Protein AF-A0A920QBJ5-F1 (afdb_monomer)

Mean predicted aligned error: 12.98 Å

Sequence (152 aa):
MHTVPVNFIDKKAPAVPGQAVQNRLYDVMAEQIFWAQFRNHSIRLNKKTRLLASKSAFAEKIRQDGVMVLDNLEFNDNKTKNLKSLLSTFDLPSKVLIVTDQISDNLRLASRNLHDVHVLSHRSLNVYEIMRNNKVFSLKKRLSHSWEKFSK

Secondary structure (DSSP, 8-state):
----------------TTHHHHHHHHHHHHHHTTS------PPP--HHHHHHHHHHHHHHHHHTT-EEEES--------HHHHHHHHHHTT--S-EEEEESS--HHHHHHHHT-TTEEEEEGGG--HHHHHH-SEEEEEHHHHHHHHHHHH-

Solvent-accessible surface area (backbone atoms only — not comparable to full-atom values): 9374 Å² total; per-residue (Å²): 139,86,83,89,84,87,82,88,69,84,80,71,70,82,79,57,92,64,53,67,60,52,52,52,50,52,55,56,46,55,63,58,69,76,55,91,70,96,72,85,85,82,76,93,73,58,72,67,58,55,52,50,48,39,53,51,48,51,53,51,34,52,75,66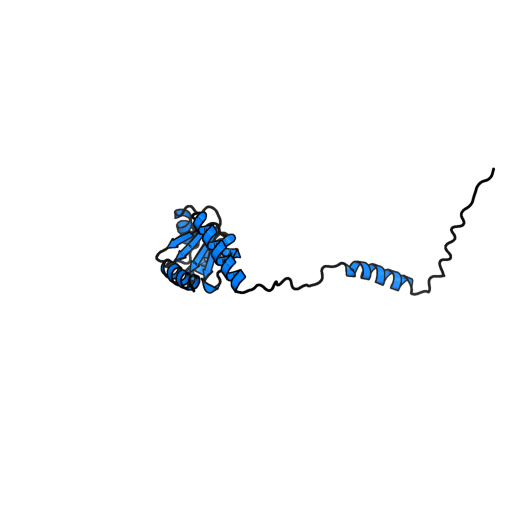,72,19,60,44,75,37,83,76,87,86,58,90,59,51,52,44,67,61,55,51,55,57,47,55,74,67,71,66,91,65,34,38,32,40,41,36,81,70,79,50,69,30,48,52,58,22,33,71,81,38,93,43,44,46,78,41,33,62,86,72,62,51,56,65,60,60,65,74,24,65,32,38,39,35,38,46,77,51,52,58,58,53,49,56,65,69,77,109

Foldseek 3Di:
DDDDDDDPDPPPPPPDVPVVVVVVVVVVVVVVVPDDDDDDPDDDDDPVVQLVLQVVLVVVCVVLVQEDEDQDDDDPALALVVVVVVVVVVVADFAEEEEDQDQDPSNCNNQVVPPRYHYDYPVPDGSCNSNVGRHYYYYPVVVVVVVVVSVD

Nearest PDB structures (foldseek):
  7asp-assembly1_E  TM=9.247E-01  e=3.343E-10  Staphylococcus aureus
  6wqq-assembly1_S  TM=9.326E-01  e=6.126E-10  Staphylococcus aureus
  6ddg-assembly1_S  TM=9.308E-01  e=8.019E-10  Staphylococcus aureus
  9bsl-assembly1_E  TM=9.400E-01  e=2.694E-09  Bacillus subtilis subsp. subtilis str. 168
  7nhn-assembly1_I  TM=9.216E-01  e=2.354E-09  Listeria monocytogenes EGD-e

pLDDT: mean 77.1, std 16.08, range [36.47, 94.94]

Radius of gyration: 31.21 Å; Cα contacts (8 Å, |Δi|>4): 137; chains: 1; bounding box: 81×79×41 Å

Structure (mmCIF, N/CA/C/O backbone):
data_AF-A0A920QBJ5-F1
#
_entry.id   AF-A0A920QBJ5-F1
#
loop_
_atom_site.group_PDB
_atom_site.id
_atom_site.type_symbol
_atom_site.label_atom_id
_atom_site.label_alt_id
_atom_site.label_comp_id
_atom_site.label_asym_id
_atom_site.label_entity_id
_atom_site.label_seq_id
_atom_site.pdbx_PDB_ins_code
_atom_site.Cartn_x
_atom_site.Cartn_y
_atom_site.Cartn_z
_atom_site.occupancy
_atom_site.B_iso_or_equiv
_atom_site.auth_seq_id
_atom_site.auth_comp_id
_atom_site.auth_asym_id
_atom_site.auth_atom_id
_atom_site.pdbx_PDB_model_num
ATOM 1 N N . MET A 1 1 ? 57.131 -64.878 -6.392 1.00 36.56 1 MET A N 1
ATOM 2 C CA . MET A 1 1 ? 58.325 -64.242 -5.787 1.00 36.56 1 MET A CA 1
ATOM 3 C C . MET A 1 1 ? 58.708 -63.106 -6.728 1.00 36.56 1 MET A C 1
ATOM 5 O O . MET A 1 1 ? 58.833 -63.390 -7.903 1.00 36.56 1 MET A O 1
ATOM 9 N N . HIS A 1 2 ? 58.798 -61.830 -6.373 1.00 36.47 2 HIS A N 1
ATOM 10 C CA . HIS A 1 2 ? 59.018 -61.187 -5.082 1.00 36.47 2 HIS A CA 1
ATOM 11 C C . HIS A 1 2 ? 58.544 -59.711 -5.173 1.00 36.47 2 HIS A C 1
ATOM 13 O O . HIS A 1 2 ? 58.404 -59.168 -6.265 1.00 36.47 2 HIS A O 1
ATOM 19 N N . THR A 1 3 ? 58.247 -59.106 -4.028 1.00 40.88 3 THR A N 1
ATOM 20 C CA . THR A 1 3 ? 57.468 -57.874 -3.783 1.00 40.88 3 THR A CA 1
ATOM 21 C C . THR A 1 3 ? 58.328 -56.621 -3.494 1.00 40.88 3 THR A C 1
ATOM 23 O O . THR A 1 3 ? 59.225 -56.759 -2.675 1.00 40.88 3 THR A O 1
ATOM 26 N N . VAL A 1 4 ? 57.947 -55.446 -4.064 1.00 42.66 4 VAL A N 1
ATOM 27 C CA . VAL A 1 4 ? 58.085 -53.994 -3.651 1.00 42.66 4 VAL A CA 1
ATOM 28 C C . VAL A 1 4 ? 59.468 -53.437 -3.167 1.00 42.66 4 VAL A C 1
ATOM 30 O O . VAL A 1 4 ? 60.324 -54.247 -2.845 1.00 42.66 4 VAL A O 1
ATOM 33 N N . PRO A 1 5 ? 59.761 -52.097 -3.093 1.00 45.06 5 PRO A N 1
ATOM 34 C CA . PRO A 1 5 ? 58.852 -50.987 -2.763 1.00 45.06 5 PRO A CA 1
ATOM 35 C C . PRO A 1 5 ? 58.957 -49.646 -3.523 1.00 45.06 5 PRO A C 1
ATOM 37 O O . PRO A 1 5 ? 59.916 -49.292 -4.202 1.00 45.06 5 PRO A O 1
ATOM 40 N N . VAL A 1 6 ? 57.870 -48.906 -3.308 1.00 52.75 6 VAL A N 1
ATOM 41 C CA . VAL A 1 6 ? 57.598 -47.482 -3.496 1.00 52.75 6 VAL A CA 1
ATOM 42 C C . VAL A 1 6 ? 58.658 -46.626 -2.793 1.00 52.75 6 VAL A C 1
ATOM 44 O O . VAL A 1 6 ? 58.814 -46.744 -1.583 1.00 52.75 6 VAL A O 1
ATOM 47 N N . ASN A 1 7 ? 59.311 -45.708 -3.510 1.00 37.69 7 ASN A N 1
ATOM 48 C CA . ASN A 1 7 ? 60.048 -44.602 -2.891 1.00 37.69 7 ASN A CA 1
ATOM 49 C C . ASN A 1 7 ? 59.353 -43.278 -3.209 1.00 37.69 7 ASN A C 1
ATOM 51 O O . ASN A 1 7 ? 59.715 -42.534 -4.118 1.00 37.69 7 ASN A O 1
ATOM 55 N N . PHE A 1 8 ? 58.324 -43.024 -2.405 1.00 46.19 8 PHE A N 1
ATOM 56 C CA . PHE A 1 8 ? 57.843 -41.699 -2.061 1.00 46.19 8 PHE A CA 1
ATOM 57 C C . PHE A 1 8 ? 58.949 -41.023 -1.240 1.00 46.19 8 PHE A C 1
ATOM 59 O O . PHE A 1 8 ? 59.100 -41.294 -0.053 1.00 46.19 8 PHE A O 1
ATOM 66 N N . ILE A 1 9 ? 59.775 -40.195 -1.878 1.00 37.47 9 ILE A N 1
ATOM 67 C CA . ILE A 1 9 ? 60.591 -39.211 -1.166 1.00 37.47 9 ILE A CA 1
ATOM 68 C C . ILE A 1 9 ? 60.323 -37.866 -1.823 1.00 37.47 9 ILE A C 1
ATOM 70 O O . ILE A 1 9 ? 60.904 -37.516 -2.851 1.00 37.47 9 ILE A O 1
ATOM 74 N N . ASP A 1 10 ? 59.409 -37.136 -1.188 1.00 41.56 10 ASP A N 1
ATOM 75 C CA . ASP A 1 10 ? 59.329 -35.684 -1.207 1.00 41.56 10 ASP A CA 1
ATOM 76 C C . ASP A 1 10 ? 60.740 -35.085 -1.148 1.00 41.56 10 ASP A C 1
ATOM 78 O O . ASP A 1 10 ? 61.342 -34.947 -0.081 1.00 41.56 10 ASP A O 1
ATOM 82 N N . LYS A 1 11 ? 61.272 -34.641 -2.288 1.00 41.81 11 LYS A N 1
ATOM 83 C CA . LYS A 1 11 ? 62.272 -33.572 -2.273 1.00 41.81 11 LYS A CA 1
ATOM 84 C C . LYS A 1 11 ? 61.529 -32.257 -2.083 1.00 41.81 11 LYS A C 1
ATOM 86 O O . LYS A 1 11 ? 61.443 -31.434 -2.990 1.00 41.81 11 LYS A O 1
ATOM 91 N N . LYS A 1 12 ? 60.979 -32.067 -0.882 1.00 46.44 12 LYS A N 1
ATOM 92 C CA . LYS A 1 12 ? 60.545 -30.755 -0.415 1.00 46.44 12 LYS A CA 1
ATOM 93 C C . LYS A 1 12 ? 61.801 -29.892 -0.349 1.00 46.44 12 LYS A C 1
ATOM 95 O O . LYS A 1 12 ? 62.635 -30.074 0.536 1.00 46.44 12 LYS A O 1
ATOM 100 N N . ALA A 1 13 ? 61.968 -29.014 -1.336 1.00 50.94 13 ALA A N 1
ATOM 101 C CA . ALA A 1 13 ? 63.009 -27.995 -1.317 1.00 50.94 13 ALA A CA 1
ATOM 102 C C . ALA A 1 13 ? 62.978 -27.282 0.050 1.00 50.94 13 ALA A C 1
ATOM 104 O O . ALA A 1 13 ? 61.880 -27.049 0.576 1.00 50.94 13 ALA A O 1
ATOM 105 N N . PRO A 1 14 ? 64.140 -26.980 0.662 1.00 45.78 14 PRO A N 1
ATOM 106 C CA . PRO A 1 14 ? 64.174 -26.364 1.981 1.00 45.78 14 PRO A CA 1
ATOM 107 C C . PRO A 1 14 ? 63.370 -25.067 1.930 1.00 45.78 14 PRO A C 1
ATOM 109 O O . PRO A 1 14 ? 63.619 -24.202 1.091 1.00 45.78 14 PRO A O 1
ATOM 112 N N . ALA A 1 15 ? 62.354 -24.969 2.787 1.00 57.62 15 ALA A N 1
ATOM 113 C CA . ALA A 1 15 ? 61.496 -23.799 2.846 1.00 57.62 15 ALA A CA 1
ATOM 114 C C . ALA A 1 15 ? 62.364 -22.571 3.146 1.00 57.62 15 ALA A C 1
ATOM 116 O O . ALA A 1 15 ? 62.963 -22.478 4.218 1.00 57.62 15 ALA A O 1
ATOM 117 N N . VAL A 1 16 ? 62.439 -21.647 2.188 1.00 60.81 16 VAL A N 1
ATOM 118 C CA . VAL A 1 16 ? 63.156 -20.382 2.353 1.00 60.81 16 VAL A CA 1
ATOM 119 C C . VAL A 1 16 ? 62.526 -19.642 3.545 1.00 60.81 16 VAL A C 1
ATOM 121 O O . VAL A 1 16 ? 61.294 -19.512 3.581 1.00 60.81 16 VAL A O 1
ATOM 124 N N . PRO A 1 17 ? 63.308 -19.186 4.545 1.00 49.00 17 PRO A N 1
ATOM 125 C CA . PRO A 1 17 ? 62.765 -18.464 5.693 1.00 49.00 17 PRO A CA 1
ATOM 126 C C . PRO A 1 17 ? 61.999 -17.230 5.199 1.00 49.00 17 PRO A C 1
ATOM 128 O O . PRO A 1 17 ? 62.571 -16.363 4.549 1.00 49.00 17 PRO A O 1
ATOM 131 N N . GLY A 1 18 ? 60.687 -17.186 5.447 1.00 56.09 18 GLY A N 1
ATOM 132 C CA . GLY A 1 18 ? 59.781 -16.144 4.936 1.00 56.09 18 GLY A CA 1
ATOM 133 C C . GLY A 1 18 ? 58.689 -16.655 3.990 1.00 56.09 18 GLY A C 1
ATOM 134 O O . GLY A 1 18 ? 57.589 -16.103 3.982 1.00 56.09 18 GLY A O 1
ATOM 135 N N . GLN A 1 19 ? 58.909 -17.778 3.296 1.00 53.38 19 GLN A N 1
ATOM 136 C CA . GLN A 1 19 ? 57.903 -18.361 2.399 1.00 53.38 19 GLN A CA 1
ATOM 137 C C . GLN A 1 19 ? 56.704 -18.944 3.164 1.00 53.38 19 GLN A C 1
ATOM 139 O O . GLN A 1 19 ? 55.606 -18.980 2.638 1.00 53.38 19 GLN A O 1
ATOM 144 N N . ALA A 1 20 ? 56.871 -19.360 4.425 1.00 54.12 20 ALA A N 1
ATOM 145 C CA . ALA A 1 20 ? 55.790 -19.927 5.246 1.00 54.12 20 ALA A CA 1
ATOM 146 C C . ALA A 1 20 ? 54.795 -18.883 5.796 1.00 54.12 20 ALA A C 1
ATOM 148 O O . ALA A 1 20 ? 53.660 -19.225 6.128 1.00 54.12 20 ALA A O 1
ATOM 149 N N . VAL A 1 21 ? 55.211 -17.616 5.915 1.00 56.22 21 VAL A N 1
ATOM 150 C CA . VAL A 1 21 ? 54.315 -16.512 6.308 1.00 56.22 21 VAL A CA 1
ATOM 151 C C . VAL A 1 21 ? 53.513 -16.065 5.101 1.00 56.22 21 VAL A C 1
ATOM 153 O O . VAL A 1 21 ? 52.299 -15.926 5.201 1.00 56.22 21 VAL A O 1
ATOM 156 N N . GLN A 1 22 ? 54.175 -15.946 3.949 1.00 51.56 22 GLN A N 1
ATOM 157 C CA . GLN A 1 22 ? 53.487 -15.747 2.687 1.00 51.56 22 GLN A CA 1
ATOM 158 C C . GLN A 1 22 ? 52.516 -16.931 2.440 1.00 51.56 22 GLN A C 1
ATOM 160 O O .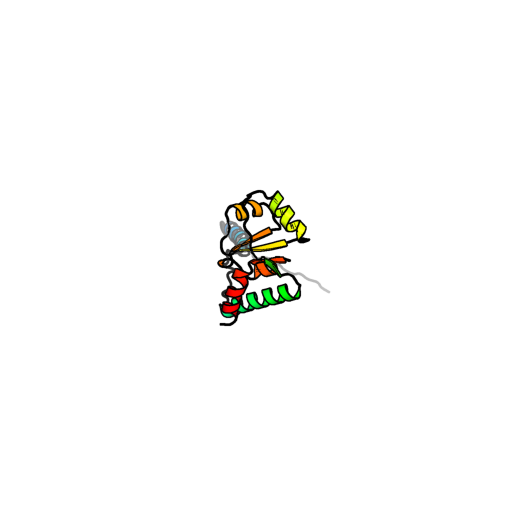 GLN A 1 22 ? 51.329 -16.668 2.299 1.00 51.56 22 GLN A O 1
ATOM 165 N N . ASN A 1 23 ? 52.981 -18.193 2.588 1.00 55.31 23 ASN A N 1
ATOM 166 C CA . ASN A 1 23 ? 52.260 -19.439 2.950 1.00 55.31 23 ASN A CA 1
ATOM 167 C C . ASN A 1 23 ? 50.808 -19.224 3.397 1.00 55.31 23 ASN A C 1
ATOM 169 O O . ASN A 1 23 ? 49.823 -19.523 2.729 1.00 55.31 23 ASN A O 1
ATOM 173 N N . ARG A 1 24 ? 50.731 -18.686 4.612 1.00 52.66 24 ARG A N 1
ATOM 174 C CA . ARG A 1 24 ? 49.494 -18.489 5.355 1.00 52.66 24 ARG A CA 1
ATOM 175 C C . ARG A 1 24 ? 48.713 -17.272 4.898 1.00 52.66 24 ARG A C 1
ATOM 177 O O . ARG A 1 24 ? 47.496 -17.278 5.005 1.00 52.66 24 ARG A O 1
ATOM 184 N N . LEU A 1 25 ? 49.382 -16.235 4.401 1.00 56.03 25 LEU A N 1
ATOM 185 C CA . LEU A 1 25 ? 48.699 -15.062 3.872 1.00 56.03 25 LEU A CA 1
ATOM 186 C C . LEU A 1 25 ? 47.911 -15.417 2.611 1.00 56.03 25 LEU A C 1
ATOM 188 O O . LEU A 1 25 ? 46.776 -14.979 2.504 1.00 56.03 25 LEU A O 1
ATOM 192 N N . TYR A 1 26 ? 48.430 -16.249 1.704 1.00 59.38 26 TYR A N 1
ATOM 193 C CA . TYR A 1 26 ? 47.639 -16.664 0.540 1.00 59.38 26 TYR A CA 1
ATOM 194 C C . TYR A 1 26 ? 46.543 -17.670 0.860 1.00 59.38 26 TYR A C 1
ATOM 196 O O . TYR A 1 26 ? 45.510 -17.587 0.213 1.00 59.38 26 TYR A O 1
ATOM 204 N N . ASP A 1 27 ? 46.703 -18.553 1.847 1.00 56.78 27 ASP A N 1
ATOM 205 C CA . ASP A 1 27 ? 45.603 -19.436 2.263 1.00 56.78 27 ASP A CA 1
ATOM 206 C C . ASP A 1 27 ? 44.451 -18.625 2.892 1.00 56.78 27 ASP A C 1
ATOM 208 O O . ASP A 1 27 ? 43.291 -18.791 2.522 1.00 56.78 27 ASP A O 1
ATOM 212 N N . VAL A 1 28 ? 44.766 -17.646 3.752 1.00 58.62 28 VAL A N 1
ATOM 213 C CA . VAL A 1 28 ? 43.766 -16.746 4.363 1.00 58.62 28 VAL A CA 1
ATOM 214 C C . VAL A 1 28 ? 43.168 -15.776 3.330 1.00 58.62 28 VAL A C 1
ATOM 216 O O . VAL A 1 28 ? 41.978 -15.459 3.378 1.00 58.62 28 VAL A O 1
ATOM 219 N N . MET A 1 29 ? 43.960 -15.319 2.352 1.00 54.66 29 MET A N 1
ATOM 220 C CA . MET A 1 29 ? 43.465 -14.494 1.245 1.00 54.66 29 MET A CA 1
ATOM 221 C C . MET A 1 29 ? 42.649 -15.301 0.225 1.00 54.66 29 MET A C 1
ATOM 223 O O . MET A 1 29 ? 41.694 -14.764 -0.331 1.00 54.66 29 MET A O 1
ATOM 227 N N . ALA A 1 30 ? 42.961 -16.581 0.002 1.00 55.12 30 ALA A N 1
ATOM 228 C CA . ALA A 1 30 ? 42.189 -17.482 -0.854 1.00 55.12 30 ALA A CA 1
ATOM 229 C C . ALA A 1 30 ? 40.804 -17.765 -0.264 1.00 55.12 30 ALA A C 1
ATOM 231 O O . ALA A 1 30 ? 39.813 -17.743 -0.996 1.00 55.12 30 ALA A O 1
ATOM 232 N N . GLU A 1 31 ? 40.707 -17.909 1.060 1.00 55.38 31 GLU A N 1
ATOM 233 C CA . GLU A 1 31 ? 39.420 -17.932 1.760 1.00 55.38 31 GLU A CA 1
ATOM 234 C C . GLU A 1 31 ? 38.672 -16.593 1.620 1.00 55.38 31 GLU A C 1
ATOM 236 O O . GLU A 1 31 ? 37.450 -16.590 1.473 1.00 55.38 31 GLU A O 1
ATOM 241 N N . GLN A 1 32 ? 39.376 -15.450 1.575 1.00 57.28 32 GLN A N 1
ATOM 242 C CA . GLN A 1 32 ? 38.794 -14.114 1.350 1.00 57.28 32 GLN A CA 1
ATOM 243 C C . GLN A 1 32 ? 38.261 -13.841 -0.071 1.00 57.28 32 GLN A C 1
ATOM 245 O O . GLN A 1 32 ? 37.448 -12.932 -0.266 1.00 57.28 32 GLN A O 1
ATOM 250 N N . ILE A 1 33 ? 38.637 -14.646 -1.063 1.00 58.19 33 ILE A N 1
ATOM 251 C CA . ILE A 1 33 ? 38.209 -14.472 -2.460 1.00 58.19 33 ILE A CA 1
ATOM 252 C C . ILE A 1 33 ? 36.764 -14.955 -2.693 1.00 58.19 33 ILE A C 1
ATOM 254 O O . ILE A 1 33 ? 36.107 -14.504 -3.634 1.00 58.19 33 ILE A O 1
ATOM 258 N N . PHE A 1 34 ? 36.215 -15.790 -1.804 1.00 62.66 34 PHE A N 1
ATOM 259 C CA . PHE A 1 34 ? 34.856 -16.340 -1.920 1.00 62.66 34 PHE A CA 1
ATOM 260 C C . PHE A 1 34 ? 33.791 -15.603 -1.083 1.00 62.66 34 PHE A C 1
ATOM 262 O O . PHE A 1 34 ? 32.698 -16.123 -0.865 1.00 62.66 34 PHE A O 1
ATOM 269 N N . TRP A 1 35 ? 34.071 -14.381 -0.614 1.00 73.56 35 TRP A N 1
ATOM 270 C CA . TRP A 1 35 ? 33.093 -13.581 0.134 1.00 73.56 35 TRP A CA 1
ATOM 27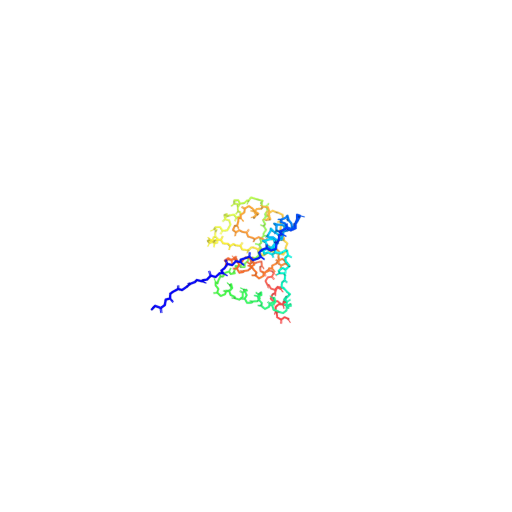1 C C . TRP A 1 35 ? 32.208 -12.769 -0.809 1.00 73.56 35 TRP A C 1
ATOM 273 O O . TRP A 1 35 ? 32.649 -12.286 -1.858 1.00 73.56 35 TRP A O 1
ATOM 283 N N . ALA A 1 36 ? 30.937 -12.612 -0.426 1.00 78.06 36 ALA A N 1
ATOM 284 C CA . ALA A 1 36 ? 29.940 -11.878 -1.193 1.00 78.06 36 ALA A CA 1
ATOM 285 C C . ALA A 1 36 ? 30.402 -10.435 -1.451 1.00 78.06 36 ALA A C 1
ATOM 287 O O . ALA A 1 36 ? 30.431 -9.595 -0.556 1.00 78.06 36 ALA A O 1
ATOM 288 N N . GLN A 1 37 ? 30.766 -10.160 -2.700 1.00 81.69 37 GLN A N 1
ATOM 289 C CA . GLN A 1 37 ? 31.157 -8.827 -3.143 1.00 81.69 37 GLN A CA 1
ATOM 290 C C . GLN A 1 37 ? 29.943 -7.895 -3.172 1.00 81.69 37 GLN A C 1
ATOM 292 O O . GLN A 1 37 ? 28.840 -8.317 -3.532 1.00 81.69 37 GLN A O 1
ATOM 297 N N . PHE A 1 38 ? 30.155 -6.612 -2.873 1.00 86.12 38 PHE A N 1
ATOM 298 C CA . PHE A 1 38 ? 29.128 -5.590 -3.062 1.00 86.12 38 PHE A CA 1
ATOM 299 C C . PHE A 1 38 ? 28.784 -5.484 -4.552 1.00 86.12 38 PHE A C 1
ATOM 301 O O . PHE A 1 38 ? 29.589 -5.033 -5.366 1.00 86.12 38 PHE A O 1
ATOM 308 N N . ARG A 1 39 ? 27.580 -5.928 -4.925 1.00 85.50 39 ARG A N 1
ATOM 309 C CA . ARG A 1 39 ? 27.068 -5.877 -6.298 1.00 85.50 39 ARG A CA 1
ATOM 310 C C . ARG A 1 39 ? 25.816 -5.016 -6.357 1.00 85.50 39 ARG A C 1
ATOM 312 O O . ARG A 1 39 ? 25.011 -4.982 -5.431 1.00 85.50 39 ARG A O 1
ATOM 319 N N . ASN A 1 40 ? 25.632 -4.339 -7.484 1.00 91.00 40 ASN A N 1
ATOM 320 C CA . ASN A 1 40 ? 24.380 -3.663 -7.783 1.00 91.00 40 ASN A CA 1
ATOM 321 C C . ASN A 1 40 ? 23.384 -4.669 -8.387 1.00 91.00 40 ASN A C 1
ATOM 323 O O . ASN A 1 40 ? 23.626 -5.198 -9.469 1.00 91.00 40 ASN A O 1
ATOM 327 N N . HIS A 1 41 ? 22.260 -4.901 -7.707 1.00 91.62 41 HIS A N 1
ATOM 328 C CA . HIS A 1 41 ? 21.195 -5.815 -8.149 1.00 91.62 41 HIS A CA 1
ATOM 329 C C . HIS A 1 41 ? 20.069 -5.119 -8.940 1.00 91.62 41 HIS A C 1
ATOM 331 O O . HIS A 1 41 ? 19.017 -5.707 -9.187 1.00 91.62 41 HIS A O 1
ATOM 337 N N . SER A 1 42 ? 20.259 -3.858 -9.334 1.00 92.81 42 SER A N 1
ATOM 338 C CA . SER A 1 42 ? 19.260 -3.096 -10.087 1.00 92.81 42 SER A CA 1
ATOM 339 C C . SER A 1 42 ? 19.098 -3.642 -11.506 1.00 92.81 42 SER A C 1
ATOM 341 O O . SER A 1 42 ? 20.038 -3.630 -12.298 1.00 92.81 42 SER A O 1
ATOM 343 N N . ILE A 1 43 ? 17.880 -4.052 -11.862 1.00 92.56 43 ILE A N 1
ATOM 344 C CA . ILE A 1 43 ? 17.542 -4.522 -13.211 1.00 92.56 43 ILE A CA 1
ATOM 345 C C . ILE A 1 43 ? 16.851 -3.395 -13.985 1.00 92.56 43 ILE A C 1
ATOM 347 O O . ILE A 1 43 ? 15.832 -2.845 -13.557 1.00 92.56 43 ILE A O 1
ATOM 351 N N . ARG A 1 44 ? 17.379 -3.055 -15.167 1.00 93.62 44 ARG A N 1
ATOM 352 C CA . ARG A 1 44 ? 16.752 -2.075 -16.064 1.00 93.62 44 ARG A CA 1
ATOM 353 C C . ARG A 1 44 ? 15.552 -2.705 -16.770 1.00 93.62 44 ARG A C 1
ATOM 355 O O . ARG A 1 44 ? 15.701 -3.622 -17.566 1.00 93.62 44 ARG A O 1
ATOM 362 N N . LEU A 1 45 ? 14.365 -2.149 -16.532 1.00 92.62 45 LEU A N 1
ATOM 363 C CA . LEU A 1 45 ? 13.125 -2.550 -17.204 1.00 92.62 45 LEU A CA 1
ATOM 364 C C . LEU A 1 45 ? 12.610 -1.459 -18.149 1.00 92.62 45 LEU A C 1
ATOM 366 O O . LEU A 1 45 ? 12.738 -0.258 -17.878 1.00 92.62 45 LEU A O 1
ATOM 370 N N . ASN A 1 46 ? 11.958 -1.875 -19.233 1.00 94.94 46 ASN A N 1
ATOM 371 C CA . ASN A 1 46 ? 11.293 -0.964 -20.160 1.00 94.94 46 ASN A CA 1
ATOM 372 C C . ASN A 1 46 ? 10.046 -0.334 -19.521 1.00 94.94 46 ASN A C 1
ATOM 374 O O . ASN A 1 46 ? 9.325 -0.967 -18.746 1.00 94.94 46 ASN A O 1
ATOM 378 N N . LYS A 1 47 ? 9.755 0.926 -19.877 1.00 90.31 47 LYS A N 1
ATOM 379 C CA . LYS A 1 47 ? 8.581 1.661 -19.365 1.00 90.31 47 LYS A CA 1
ATOM 380 C C . LYS A 1 47 ? 7.266 0.941 -19.700 1.00 90.31 47 LYS A C 1
ATOM 382 O O . LYS A 1 47 ? 6.402 0.831 -18.836 1.00 90.31 47 LYS A O 1
ATOM 387 N N . LYS A 1 48 ? 7.152 0.406 -20.924 1.00 90.88 48 LYS A N 1
ATOM 388 C CA . LYS A 1 48 ? 5.968 -0.332 -21.398 1.00 90.88 48 LYS A CA 1
ATOM 389 C C . LYS A 1 48 ? 5.724 -1.612 -20.593 1.00 90.88 48 LYS A C 1
ATOM 391 O O . LYS A 1 48 ? 4.595 -1.868 -20.198 1.00 90.88 48 LYS A O 1
ATOM 396 N N . THR A 1 49 ? 6.781 -2.356 -20.269 1.00 92.75 49 THR A N 1
ATOM 397 C CA . THR A 1 49 ? 6.692 -3.575 -19.449 1.00 92.75 49 THR A CA 1
ATOM 398 C C . THR A 1 49 ? 6.190 -3.271 -18.040 1.00 92.75 49 THR A C 1
ATOM 400 O O . THR A 1 49 ? 5.302 -3.960 -17.549 1.00 92.75 49 THR A O 1
ATOM 403 N N . ARG A 1 50 ? 6.691 -2.200 -17.403 1.00 89.81 50 ARG A N 1
ATOM 404 C CA . ARG A 1 50 ? 6.193 -1.774 -16.082 1.00 89.81 50 ARG A CA 1
ATOM 405 C C . ARG A 1 50 ? 4.715 -1.395 -16.119 1.00 89.81 50 ARG A C 1
ATOM 407 O O . ARG A 1 50 ? 3.968 -1.795 -15.236 1.00 89.81 50 ARG A O 1
ATOM 414 N N . LEU A 1 51 ? 4.297 -0.660 -17.149 1.00 89.31 51 LEU A N 1
ATOM 415 C CA . LEU A 1 51 ? 2.898 -0.278 -17.322 1.00 89.31 51 LEU A CA 1
ATOM 416 C C . LEU A 1 51 ? 1.997 -1.505 -17.519 1.00 89.31 51 LEU A C 1
ATOM 418 O O . LEU A 1 51 ? 0.948 -1.596 -16.888 1.00 89.31 51 LEU A O 1
ATOM 422 N N . LEU A 1 52 ? 2.419 -2.457 -18.356 1.00 91.50 52 LEU A N 1
ATOM 423 C CA . LEU A 1 52 ? 1.701 -3.712 -18.577 1.00 91.50 52 LEU A CA 1
ATOM 424 C C . LEU A 1 52 ? 1.556 -4.515 -17.279 1.00 91.50 52 LEU A C 1
ATOM 426 O O . LEU A 1 52 ? 0.467 -4.994 -16.981 1.00 91.50 52 LEU A O 1
ATOM 430 N N . ALA A 1 53 ? 2.622 -4.606 -16.482 1.00 92.81 53 ALA A N 1
ATOM 431 C CA . ALA A 1 53 ? 2.587 -5.285 -15.191 1.00 92.81 53 ALA A CA 1
ATOM 432 C C . ALA A 1 53 ? 1.589 -4.628 -14.222 1.00 92.81 53 ALA A C 1
ATOM 434 O O . ALA A 1 53 ? 0.812 -5.332 -13.585 1.00 92.81 53 ALA A O 1
ATOM 435 N N . SER A 1 54 ? 1.537 -3.291 -14.160 1.00 88.88 54 SER A N 1
ATOM 436 C CA . SER A 1 54 ? 0.529 -2.577 -13.362 1.00 88.88 54 SER A CA 1
ATOM 437 C C . SER A 1 54 ? -0.897 -2.860 -13.837 1.00 88.88 54 SER A C 1
ATOM 439 O O . SER A 1 54 ? -1.760 -3.135 -13.008 1.00 88.88 54 SER A O 1
ATOM 441 N N . LYS A 1 55 ? -1.145 -2.827 -15.155 1.00 89.19 55 LYS A N 1
ATOM 442 C CA . LYS A 1 55 ? -2.463 -3.142 -15.736 1.00 89.19 55 LYS A CA 1
ATOM 443 C C . LYS A 1 55 ? -2.888 -4.575 -15.400 1.00 89.19 55 LYS A C 1
ATOM 445 O O . LYS A 1 55 ? -4.010 -4.787 -14.956 1.00 89.19 55 LYS A O 1
ATOM 450 N N . SER A 1 56 ? -1.974 -5.531 -15.557 1.00 92.06 56 SER A N 1
ATOM 451 C CA . SER A 1 56 ? -2.202 -6.944 -15.241 1.00 92.06 56 SER A CA 1
ATOM 452 C C . SER A 1 56 ? -2.500 -7.160 -13.753 1.00 92.06 56 SER A C 1
ATOM 454 O O . SER A 1 56 ? -3.482 -7.811 -13.409 1.00 92.06 56 SER A O 1
ATOM 456 N N . ALA A 1 57 ? -1.723 -6.536 -12.861 1.00 91.44 57 ALA A N 1
ATOM 457 C CA . ALA A 1 57 ? -1.942 -6.632 -11.419 1.00 91.44 57 ALA A CA 1
ATOM 458 C C . ALA A 1 57 ? -3.306 -6.063 -10.992 1.00 91.44 57 ALA A C 1
ATOM 460 O O . ALA A 1 57 ? -3.991 -6.663 -10.168 1.00 91.44 57 ALA A O 1
ATOM 461 N N . PHE A 1 58 ? -3.729 -4.935 -11.575 1.00 88.00 58 PHE A N 1
ATOM 462 C CA . PHE A 1 58 ? -5.064 -4.382 -11.332 1.00 88.00 58 PHE A CA 1
ATOM 463 C C . PHE A 1 58 ? -6.175 -5.280 -11.872 1.00 88.00 58 PHE A C 1
ATOM 465 O O . PHE A 1 58 ? -7.148 -5.515 -11.161 1.00 88.00 58 PHE A O 1
ATOM 472 N N . ALA A 1 59 ? -6.031 -5.797 -13.094 1.00 90.00 59 ALA A N 1
ATOM 473 C CA . ALA A 1 59 ? -7.000 -6.720 -13.674 1.00 90.00 59 ALA A CA 1
ATOM 474 C C . ALA A 1 59 ? -7.174 -7.964 -12.792 1.00 90.00 59 ALA A C 1
ATOM 476 O O . ALA A 1 59 ? -8.299 -8.364 -12.509 1.00 90.00 59 ALA A O 1
ATOM 477 N N . GLU A 1 60 ? -6.074 -8.519 -12.278 1.00 92.00 60 GLU A N 1
ATOM 478 C CA . GLU A 1 60 ? -6.124 -9.649 -11.354 1.00 92.00 60 GLU A CA 1
ATOM 479 C C . GLU A 1 60 ? -6.839 -9.308 -10.049 1.00 92.00 60 GLU A C 1
ATOM 481 O O . GLU A 1 60 ? -7.692 -10.065 -9.593 1.00 92.00 60 GLU A O 1
ATOM 486 N N . LYS A 1 61 ? -6.554 -8.142 -9.463 1.00 88.62 61 LYS A N 1
ATOM 487 C CA . LYS A 1 61 ? -7.236 -7.723 -8.236 1.00 88.62 61 LYS A CA 1
ATOM 488 C C . LYS A 1 61 ? -8.720 -7.475 -8.443 1.00 88.62 61 LYS A C 1
ATOM 490 O O . LYS A 1 61 ? -9.494 -7.760 -7.538 1.00 88.62 61 LYS A O 1
ATOM 495 N N . ILE A 1 62 ? -9.122 -6.990 -9.613 1.00 89.38 62 ILE A N 1
ATOM 496 C CA . ILE A 1 62 ? -10.536 -6.842 -9.962 1.00 89.38 62 ILE A CA 1
ATOM 497 C C . ILE A 1 62 ? -11.200 -8.218 -10.099 1.00 89.38 62 ILE A C 1
ATOM 499 O O . ILE A 1 62 ? -12.276 -8.405 -9.551 1.00 89.38 62 ILE A O 1
ATOM 503 N N . ARG A 1 63 ? -10.543 -9.201 -10.735 1.00 90.44 63 ARG A N 1
ATOM 504 C CA . ARG A 1 63 ? -11.059 -10.583 -10.829 1.00 90.44 63 ARG A CA 1
ATOM 505 C C . ARG A 1 63 ? -11.280 -11.249 -9.469 1.00 90.44 63 ARG A C 1
ATOM 507 O O . ARG A 1 63 ? -12.141 -12.108 -9.355 1.00 90.44 63 ARG A O 1
ATOM 514 N N . GLN A 1 64 ? -10.493 -10.877 -8.463 1.00 89.31 64 GLN A N 1
ATOM 515 C CA . GLN A 1 64 ? -10.585 -11.397 -7.094 1.00 89.31 64 GLN A CA 1
ATOM 516 C C . GLN A 1 64 ? -11.529 -10.571 -6.193 1.00 89.31 64 GLN A C 1
ATOM 518 O O . GLN A 1 64 ? -11.454 -10.686 -4.966 1.00 89.31 64 GLN A O 1
ATOM 523 N N . ASP A 1 65 ? -12.329 -9.660 -6.764 1.00 84.75 65 ASP A N 1
ATOM 524 C CA . ASP A 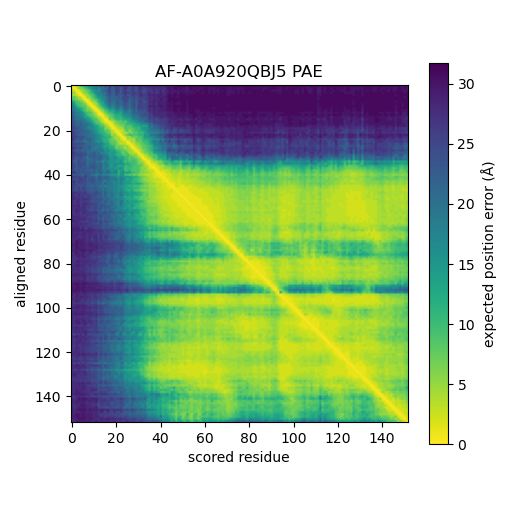1 65 ? -13.158 -8.682 -6.037 1.00 84.75 65 ASP A CA 1
ATOM 525 C C . ASP A 1 65 ? -12.371 -7.921 -4.954 1.00 84.75 65 ASP A C 1
ATOM 527 O O . ASP A 1 65 ? -12.849 -7.578 -3.867 1.00 84.75 65 ASP A O 1
ATOM 531 N N . GLY A 1 66 ? -11.085 -7.699 -5.225 1.00 83.81 66 GLY A N 1
ATOM 532 C CA . GLY A 1 66 ? -10.116 -7.129 -4.302 1.00 83.81 66 GLY A CA 1
ATOM 533 C C . GLY A 1 66 ? -10.089 -5.604 -4.294 1.00 83.81 66 GLY A C 1
ATOM 534 O O . GLY A 1 66 ? -9.423 -5.012 -3.448 1.00 83.81 66 GLY A O 1
ATOM 535 N N . VAL A 1 67 ? -10.778 -4.950 -5.226 1.00 87.19 67 VAL A N 1
ATOM 536 C CA . VAL A 1 67 ? -10.758 -3.492 -5.373 1.00 87.19 67 VAL A CA 1
ATOM 537 C C . VAL A 1 67 ? -12.050 -2.902 -4.824 1.00 87.19 67 VAL A C 1
ATOM 539 O O . VAL A 1 67 ? -13.132 -3.216 -5.307 1.00 87.19 67 VAL A O 1
ATOM 542 N N . MET A 1 68 ? -11.929 -2.011 -3.843 1.00 86.56 68 MET A N 1
ATOM 543 C CA . MET A 1 68 ? -13.041 -1.237 -3.298 1.00 86.56 68 MET A CA 1
ATOM 544 C C . MET A 1 68 ? -12.872 0.236 -3.659 1.00 86.56 68 MET A C 1
ATOM 546 O O . MET A 1 68 ? -11.783 0.809 -3.546 1.00 86.56 68 MET A O 1
ATOM 550 N N . VAL A 1 69 ? -13.963 0.855 -4.105 1.00 85.88 69 VAL A N 1
ATOM 551 C CA . VAL A 1 69 ? -13.978 2.258 -4.520 1.00 85.88 69 VAL A CA 1
ATOM 552 C C . VAL A 1 69 ? -14.765 3.078 -3.507 1.00 85.88 69 VAL A C 1
ATOM 554 O O . VAL A 1 69 ? -15.915 2.763 -3.219 1.00 85.88 69 VAL A O 1
ATOM 557 N N . LEU A 1 70 ? -14.148 4.138 -2.989 1.00 82.50 70 LEU A N 1
ATOM 558 C CA . LEU A 1 70 ? -14.749 5.058 -2.023 1.00 82.50 70 LEU A CA 1
ATOM 559 C C . LEU A 1 70 ? -14.999 6.398 -2.694 1.00 82.50 70 LEU A C 1
ATOM 561 O O . LEU A 1 70 ? -14.188 6.853 -3.501 1.00 82.50 70 LEU A O 1
ATOM 565 N N . ASP A 1 71 ? -16.100 7.050 -2.345 1.00 76.44 71 ASP A N 1
ATOM 566 C CA . ASP A 1 71 ? -16.424 8.363 -2.902 1.00 76.44 71 ASP A CA 1
ATOM 567 C C . ASP A 1 71 ? -15.556 9.468 -2.304 1.00 76.44 71 ASP A C 1
ATOM 569 O O . ASP A 1 71 ? -14.978 10.265 -3.045 1.00 76.44 71 ASP A O 1
ATOM 573 N N . ASN A 1 72 ? -15.390 9.469 -0.981 1.00 74.75 72 ASN A N 1
ATOM 574 C CA . ASN A 1 72 ? -14.489 10.380 -0.290 1.00 74.75 72 ASN A CA 1
ATOM 575 C C . ASN A 1 72 ? -13.881 9.717 0.955 1.00 74.75 72 ASN A C 1
ATOM 577 O O . ASN A 1 72 ? -14.499 8.850 1.571 1.00 74.75 72 ASN A O 1
ATOM 581 N N . LEU A 1 73 ? -12.667 10.132 1.313 1.00 73.38 73 LEU A N 1
ATOM 582 C CA . LEU A 1 73 ? -11.958 9.703 2.515 1.00 73.38 73 LEU A CA 1
ATOM 583 C C . LEU A 1 73 ? -11.372 10.945 3.190 1.00 73.38 73 LEU A C 1
ATOM 585 O O . LEU A 1 73 ? -10.199 11.274 3.015 1.00 73.38 73 LEU A O 1
ATOM 589 N N . GLU A 1 74 ? -12.209 11.640 3.952 1.00 76.12 74 GLU A N 1
ATOM 590 C CA . GLU A 1 74 ? -11.779 12.731 4.824 1.00 76.12 74 GLU A CA 1
ATOM 591 C C . GLU A 1 74 ? -11.596 12.190 6.238 1.00 76.12 74 GLU A C 1
ATOM 593 O O . GLU A 1 74 ? -12.530 11.686 6.860 1.00 76.12 74 GLU A O 1
ATOM 598 N N . PHE A 1 75 ? -10.359 12.248 6.732 1.00 77.62 75 PHE A N 1
ATOM 599 C CA . PHE A 1 75 ? -9.995 11.727 8.044 1.00 77.62 75 PHE A CA 1
ATOM 600 C C . PHE A 1 75 ? -9.508 12.879 8.928 1.00 77.62 75 PHE A C 1
ATOM 602 O O . PHE A 1 75 ? -8.375 13.350 8.801 1.00 77.62 75 PHE A O 1
ATOM 609 N N . ASN A 1 76 ? -10.402 13.361 9.794 1.00 79.56 76 ASN A N 1
ATOM 610 C CA . ASN A 1 76 ? -10.150 14.504 10.680 1.00 79.56 76 ASN A CA 1
ATOM 611 C C . ASN A 1 76 ? -9.488 14.109 12.010 1.00 79.56 76 ASN A C 1
ATOM 613 O O . ASN A 1 76 ? -8.937 14.968 12.689 1.00 79.56 76 ASN A O 1
ATOM 617 N N . ASP A 1 77 ? -9.517 12.826 12.376 1.00 83.38 77 ASP A N 1
ATOM 618 C CA . ASP A 1 77 ? -8.869 12.301 13.583 1.00 83.38 77 ASP A CA 1
ATOM 619 C C . ASP A 1 77 ? -7.508 11.674 13.222 1.00 83.38 77 ASP A C 1
ATOM 621 O O . ASP A 1 77 ? -7.329 11.158 12.126 1.00 83.38 77 ASP A O 1
ATOM 625 N N . ASN A 1 78 ? -6.531 11.694 14.124 1.00 85.12 78 ASN A N 1
ATOM 626 C CA . ASN A 1 78 ? -5.236 11.023 13.969 1.00 85.12 78 ASN A CA 1
ATOM 627 C C . ASN A 1 78 ? -5.168 9.670 14.710 1.00 85.12 78 ASN A C 1
ATOM 629 O O . ASN A 1 78 ? -4.121 9.019 14.725 1.00 85.12 78 ASN A O 1
ATOM 633 N N . LYS A 1 79 ? -6.270 9.223 15.327 1.00 89.31 79 LYS A N 1
ATOM 634 C CA . LYS A 1 79 ? -6.329 7.978 16.104 1.00 89.31 79 LYS A CA 1
ATOM 635 C C . LYS A 1 79 ? -6.365 6.718 15.238 1.00 89.31 79 LYS A C 1
ATOM 637 O O . LYS A 1 79 ? -7.300 6.470 14.475 1.00 89.31 79 LYS A O 1
ATOM 642 N N . THR A 1 80 ? -5.416 5.822 15.506 1.00 90.62 80 THR A N 1
ATOM 643 C CA . THR A 1 80 ? -5.332 4.452 14.966 1.00 90.62 80 THR A CA 1
ATOM 644 C C . THR A 1 80 ? -6.586 3.623 15.229 1.00 90.62 80 THR A C 1
ATOM 646 O O . THR A 1 80 ? -6.984 2.824 14.384 1.00 90.62 80 THR A O 1
ATOM 649 N N . LYS A 1 81 ? -7.213 3.791 16.403 1.00 88.00 81 LYS A N 1
ATOM 650 C CA . LYS A 1 81 ? -8.407 3.025 16.796 1.00 88.00 81 LYS A CA 1
ATOM 651 C C . LYS A 1 81 ? -9.563 3.264 15.827 1.00 88.00 81 LYS A C 1
ATOM 653 O O . LYS A 1 81 ? -10.181 2.304 15.385 1.00 88.00 81 LYS A O 1
ATOM 658 N N . ASN A 1 82 ? -9.804 4.520 15.457 1.00 87.81 82 ASN A N 1
ATOM 659 C CA . ASN A 1 82 ? -10.897 4.878 14.556 1.00 87.81 82 ASN A CA 1
ATOM 660 C C . ASN A 1 82 ? -10.664 4.304 13.159 1.00 87.81 82 ASN A C 1
ATOM 662 O O . ASN A 1 82 ? -11.585 3.766 12.551 1.00 87.81 82 ASN A O 1
ATOM 666 N N . LEU A 1 83 ? -9.420 4.360 12.676 1.00 86.56 83 LEU A N 1
ATOM 667 C CA . LEU A 1 83 ? -9.060 3.782 11.386 1.00 86.56 83 LEU A CA 1
ATOM 668 C C . LEU A 1 83 ? -9.213 2.253 11.399 1.00 86.56 83 LEU A C 1
ATOM 670 O O . LEU A 1 83 ? -9.751 1.683 10.456 1.00 86.56 83 LEU A O 1
ATOM 674 N N . LYS A 1 84 ? -8.827 1.585 12.493 1.00 87.38 84 LYS A N 1
ATOM 675 C CA . LYS A 1 84 ? -9.038 0.141 12.665 1.00 87.38 84 LYS A CA 1
ATOM 676 C C . LYS A 1 84 ? -10.525 -0.228 12.682 1.00 87.38 84 LYS A C 1
ATOM 678 O O . LYS A 1 84 ? -10.894 -1.195 12.028 1.00 87.38 84 LYS A O 1
ATOM 683 N N . SER A 1 85 ? -11.367 0.546 13.371 1.00 87.44 85 SER A N 1
ATOM 684 C CA . SER A 1 85 ? -12.824 0.338 13.386 1.00 87.44 85 SER A CA 1
ATOM 685 C C . SER A 1 85 ? -13.462 0.532 12.004 1.00 87.44 85 SER A C 1
ATOM 687 O O . SER A 1 85 ? -14.350 -0.225 11.608 1.00 87.44 85 SER A O 1
ATOM 689 N N . LEU A 1 86 ? -12.992 1.525 11.240 1.00 84.75 86 LEU A N 1
ATOM 690 C CA . LEU A 1 86 ? -13.429 1.727 9.859 1.00 84.75 86 LEU A CA 1
ATOM 691 C C . LEU A 1 86 ? -13.071 0.506 9.001 1.00 84.75 86 LEU A C 1
ATOM 693 O O . LEU A 1 86 ? -13.927 -0.028 8.308 1.00 84.75 86 LEU A O 1
ATOM 697 N N . LEU A 1 87 ? -11.833 0.019 9.103 1.00 84.19 87 LEU A N 1
ATOM 698 C CA . LEU A 1 87 ? -11.361 -1.146 8.352 1.00 84.19 87 LEU A CA 1
ATOM 699 C C . LEU A 1 87 ? -12.061 -2.451 8.755 1.00 84.19 87 LEU A C 1
ATOM 701 O O . LEU A 1 87 ? -12.336 -3.273 7.886 1.00 84.19 87 LEU A O 1
ATOM 705 N N . SER A 1 88 ? -12.396 -2.639 10.035 1.00 83.94 88 SER A N 1
ATOM 706 C CA . SER A 1 88 ? -13.131 -3.828 10.488 1.00 83.94 88 SER A CA 1
ATOM 707 C C . SER A 1 88 ? -14.565 -3.878 9.967 1.00 83.94 88 SER A C 1
ATOM 709 O O . SER A 1 88 ? -15.107 -4.962 9.798 1.00 83.94 88 SER A O 1
ATOM 711 N N . THR A 1 89 ? -15.173 -2.724 9.675 1.00 82.81 89 THR A N 1
ATOM 712 C CA . THR A 1 89 ? -16.527 -2.660 9.090 1.00 82.81 89 THR A CA 1
ATOM 713 C C . THR A 1 89 ? -16.568 -3.271 7.685 1.00 82.81 89 THR A C 1
ATOM 715 O O . THR A 1 89 ? -17.595 -3.785 7.261 1.00 82.81 89 THR A O 1
ATOM 718 N N . PHE A 1 90 ? -15.439 -3.254 6.973 1.00 77.00 90 PHE A N 1
ATOM 719 C CA . PHE A 1 90 ? -15.307 -3.816 5.629 1.00 77.00 90 PHE A CA 1
ATOM 720 C C . PHE A 1 90 ? -14.837 -5.282 5.619 1.00 77.00 90 PHE A C 1
ATOM 722 O O . PHE A 1 90 ? -14.471 -5.778 4.555 1.00 77.00 90 PHE A O 1
ATOM 729 N N . ASP A 1 91 ? -14.812 -5.943 6.785 1.00 69.31 91 ASP A N 1
ATOM 730 C CA . ASP A 1 91 ? -14.399 -7.342 6.977 1.00 69.31 91 ASP A CA 1
ATOM 731 C C . ASP A 1 91 ? -13.088 -7.693 6.247 1.00 69.31 91 ASP A C 1
ATOM 733 O O . ASP A 1 91 ? -13.012 -8.565 5.384 1.00 69.31 91 ASP A O 1
ATOM 737 N N . LEU A 1 92 ? -12.036 -6.916 6.529 1.00 68.44 92 LEU A N 1
ATOM 738 C CA . LEU A 1 92 ? -10.744 -7.014 5.850 1.00 68.44 92 LEU A CA 1
ATOM 739 C C . LEU A 1 92 ? -9.805 -7.939 6.638 1.00 68.44 92 LEU A C 1
ATOM 741 O O . LEU A 1 92 ? -9.322 -7.537 7.697 1.00 68.44 92 LEU A O 1
ATOM 745 N N . PRO A 1 93 ? -9.472 -9.145 6.142 1.00 58.09 93 PRO A N 1
ATOM 746 C CA . PRO A 1 93 ? -8.839 -10.145 6.996 1.00 58.09 93 PRO A CA 1
ATOM 747 C C . PRO A 1 93 ? -7.314 -10.033 7.107 1.00 58.09 93 PRO A C 1
ATOM 749 O O . PRO A 1 93 ? -6.732 -10.769 7.901 1.00 58.09 93 PRO A O 1
ATOM 752 N N . SER A 1 94 ? -6.606 -9.200 6.326 1.00 73.56 94 SER A N 1
ATOM 753 C CA . SER A 1 94 ? -5.131 -9.177 6.445 1.00 73.56 94 SER A CA 1
ATOM 754 C C . SER A 1 94 ? -4.448 -7.886 6.020 1.00 73.56 94 SER A C 1
ATOM 756 O O . SER A 1 94 ? -3.945 -7.193 6.877 1.00 73.56 94 SER A O 1
ATOM 758 N N . LYS A 1 95 ? -4.367 -7.560 4.722 1.00 86.94 95 LYS A N 1
ATOM 759 C CA . LYS A 1 95 ? -3.509 -6.464 4.227 1.00 86.94 95 LYS A CA 1
ATOM 760 C C . LYS A 1 95 ? -4.252 -5.534 3.292 1.00 86.94 95 LYS A C 1
ATOM 762 O O . LYS A 1 95 ? -4.849 -5.990 2.310 1.00 86.94 95 LYS A O 1
ATOM 767 N N . VAL A 1 96 ? -4.189 -4.246 3.598 1.00 89.62 96 VAL A N 1
ATOM 768 C CA . VAL A 1 96 ? -5.000 -3.211 2.969 1.00 89.62 96 VAL A CA 1
ATOM 769 C C . VAL A 1 96 ? -4.107 -2.114 2.416 1.00 89.62 96 VAL A C 1
ATOM 771 O O . VAL A 1 96 ? -3.319 -1.510 3.142 1.00 89.62 96 VAL A O 1
ATOM 774 N N . LEU A 1 97 ? -4.286 -1.812 1.132 1.00 90.44 97 LEU A N 1
ATOM 775 C CA . LEU A 1 97 ? -3.675 -0.659 0.485 1.00 90.44 97 LEU A CA 1
ATOM 776 C C . LEU A 1 97 ? -4.715 0.445 0.305 1.00 90.44 97 LEU A C 1
ATOM 778 O O . LEU A 1 97 ? -5.703 0.242 -0.392 1.00 90.44 97 LEU A O 1
ATOM 782 N N . ILE A 1 98 ? -4.470 1.622 0.869 1.00 89.50 98 ILE A N 1
ATOM 783 C CA . ILE A 1 98 ? -5.275 2.826 0.651 1.00 89.50 98 ILE A CA 1
ATOM 784 C C . ILE A 1 98 ? -4.526 3.736 -0.321 1.00 89.50 98 ILE A C 1
ATOM 786 O O . ILE A 1 98 ? -3.417 4.190 -0.034 1.00 89.50 98 ILE A O 1
ATOM 790 N N . VAL A 1 99 ? -5.138 4.005 -1.473 1.00 89.19 99 VAL A N 1
ATOM 791 C CA . VAL A 1 99 ? -4.583 4.863 -2.522 1.00 89.19 99 VAL A CA 1
ATOM 792 C C . VAL A 1 99 ? -5.322 6.196 -2.539 1.00 89.19 99 VAL A C 1
ATOM 794 O O . VAL A 1 99 ? -6.493 6.271 -2.922 1.00 89.19 99 VAL A O 1
ATOM 797 N N . THR A 1 100 ? -4.616 7.264 -2.169 1.00 87.12 100 THR A N 1
ATOM 798 C CA . THR A 1 100 ? -5.121 8.644 -2.240 1.00 87.12 100 THR A CA 1
ATOM 799 C C . THR A 1 100 ? -4.272 9.491 -3.189 1.00 87.12 100 THR A C 1
ATOM 801 O O . THR A 1 100 ? -3.219 9.062 -3.660 1.00 87.12 100 THR A O 1
ATOM 804 N N . ASP A 1 101 ? -4.738 10.684 -3.560 1.00 82.38 101 ASP A N 1
ATOM 805 C CA . ASP A 1 101 ? -3.927 11.605 -4.375 1.00 82.38 101 ASP A CA 1
ATOM 806 C C . ASP A 1 101 ? -2.979 12.411 -3.481 1.00 82.38 101 ASP A C 1
ATOM 808 O O . ASP A 1 101 ? -1.762 12.398 -3.658 1.00 82.38 101 ASP A O 1
ATOM 812 N N . GLN A 1 102 ? -3.559 13.024 -2.450 1.00 82.88 102 GLN A N 1
ATOM 813 C CA . GLN A 1 102 ? -2.847 13.662 -1.355 1.00 82.88 102 GLN A CA 1
ATOM 814 C C . GLN A 1 102 ? -3.040 12.832 -0.090 1.00 82.88 102 GLN A C 1
ATOM 816 O O . GLN A 1 102 ? -4.150 12.399 0.234 1.00 82.88 102 GLN A O 1
ATOM 821 N N . ILE A 1 103 ? -1.942 12.568 0.608 1.00 83.06 103 ILE A N 1
ATOM 822 C CA . ILE A 1 103 ? -1.974 11.873 1.890 1.00 83.06 103 ILE A CA 1
ATOM 823 C C . ILE A 1 103 ? -2.127 12.949 2.962 1.00 83.06 103 ILE A C 1
ATOM 825 O O . ILE A 1 103 ? -1.185 13.699 3.205 1.00 83.06 103 ILE A O 1
ATOM 829 N N . SER A 1 104 ? -3.298 13.019 3.597 1.00 86.56 104 SER A N 1
ATOM 830 C CA . SER A 1 104 ? -3.490 13.870 4.777 1.00 86.56 104 SER A CA 1
ATOM 831 C C . SER A 1 104 ? -2.550 13.432 5.905 1.00 86.56 104 SER A C 1
ATOM 833 O O . SER A 1 104 ? -2.338 12.232 6.114 1.00 86.56 104 SER A O 1
ATOM 835 N N . ASP A 1 105 ? -2.002 14.392 6.651 1.00 87.75 105 ASP A N 1
ATOM 836 C CA . ASP A 1 105 ? -1.122 14.123 7.792 1.00 87.75 105 ASP A CA 1
ATOM 837 C C . ASP A 1 105 ? -1.810 13.241 8.838 1.00 87.75 105 ASP A C 1
ATOM 839 O O . ASP A 1 105 ? -1.206 12.296 9.344 1.00 87.75 105 ASP A O 1
ATOM 843 N N . ASN A 1 106 ? -3.101 13.474 9.078 1.00 90.25 106 ASN A N 1
ATOM 844 C CA . ASN A 1 106 ? -3.911 12.684 10.001 1.00 90.25 106 ASN A CA 1
ATOM 845 C C . ASN A 1 106 ? -4.004 11.220 9.570 1.00 90.25 106 ASN A C 1
ATOM 847 O O . ASN A 1 106 ? -3.769 10.320 10.374 1.00 90.25 106 ASN A O 1
ATOM 851 N N . LEU A 1 107 ? -4.274 10.980 8.283 1.00 88.88 107 LEU A N 1
ATOM 852 C CA . LEU A 1 107 ? -4.349 9.632 7.723 1.00 88.88 107 LEU A CA 1
ATOM 853 C C . LEU A 1 107 ? -2.993 8.922 7.817 1.00 88.88 107 LEU A C 1
ATOM 855 O O . LEU A 1 107 ? -2.937 7.759 8.208 1.00 88.88 107 LEU A O 1
ATOM 859 N N . ARG A 1 108 ? -1.898 9.633 7.519 1.00 89.25 108 ARG A N 1
ATOM 860 C CA . ARG A 1 108 ? -0.533 9.098 7.628 1.00 89.25 108 ARG A CA 1
ATOM 861 C C . ARG A 1 108 ? -0.184 8.718 9.066 1.00 89.25 108 ARG A C 1
ATOM 863 O O . ARG A 1 108 ? 0.393 7.657 9.296 1.00 89.25 108 ARG A O 1
ATOM 870 N N . LEU A 1 109 ? -0.509 9.581 10.029 1.00 90.25 109 LEU A N 1
ATOM 871 C CA . LEU A 1 109 ? -0.254 9.337 11.450 1.00 90.25 109 LEU A CA 1
ATOM 872 C C . LEU A 1 109 ? -1.095 8.168 11.972 1.00 90.25 109 LEU A C 1
ATOM 874 O O . LEU A 1 109 ? -0.558 7.292 12.650 1.00 90.25 109 LEU A O 1
ATOM 878 N N . ALA A 1 110 ? -2.371 8.113 11.589 1.00 89.44 110 ALA A N 1
ATOM 879 C CA . ALA A 1 110 ? -3.283 7.045 11.974 1.00 89.44 110 ALA A CA 1
ATOM 880 C C . ALA A 1 110 ? -2.912 5.689 11.354 1.00 89.44 110 ALA A C 1
ATOM 882 O O . ALA A 1 110 ? -3.128 4.659 11.984 1.00 89.44 110 ALA A O 1
ATOM 883 N N . SER A 1 111 ? -2.349 5.648 10.142 1.00 89.88 111 SER A N 1
ATOM 884 C CA . SER A 1 111 ? -2.021 4.384 9.474 1.00 89.88 111 SER A CA 1
ATOM 885 C C . SER A 1 111 ? -0.642 3.832 9.833 1.00 89.88 111 SER A C 1
ATOM 887 O O . SER A 1 111 ? -0.468 2.620 9.837 1.00 89.88 111 SER A O 1
ATOM 889 N N . ARG A 1 112 ? 0.351 4.682 10.144 1.00 89.44 112 ARG A N 1
ATOM 890 C CA . ARG A 1 112 ? 1.765 4.265 10.277 1.00 89.44 112 ARG A CA 1
ATOM 891 C C . ARG A 1 112 ? 2.006 3.171 11.323 1.00 89.44 112 ARG A C 1
ATOM 893 O O . ARG A 1 112 ? 2.949 2.400 11.180 1.00 89.44 112 ARG A O 1
ATOM 900 N N . ASN A 1 113 ? 1.189 3.117 12.372 1.00 90.44 113 ASN A N 1
ATOM 901 C CA . ASN A 1 113 ? 1.318 2.116 13.433 1.00 90.44 113 ASN A CA 1
ATOM 902 C C . ASN A 1 113 ? 0.651 0.767 13.090 1.00 90.44 113 ASN A C 1
ATOM 904 O O . ASN A 1 113 ? 0.818 -0.200 13.825 1.00 90.44 113 ASN A O 1
ATOM 908 N N . LEU A 1 114 ? -0.128 0.685 12.008 1.00 88.06 114 LEU A N 1
ATOM 909 C CA . LEU A 1 114 ? -0.782 -0.550 11.576 1.00 88.06 114 LEU A CA 1
ATOM 910 C C . LEU A 1 114 ? 0.088 -1.247 10.526 1.00 88.06 114 LEU A C 1
ATOM 912 O O . LEU A 1 114 ? 0.199 -0.778 9.399 1.00 88.06 114 LEU A O 1
ATOM 916 N N . HIS A 1 115 ? 0.677 -2.390 10.880 1.00 85.94 115 HIS A N 1
ATOM 917 C CA . HIS A 1 115 ? 1.550 -3.164 9.980 1.00 85.94 115 HIS A CA 1
ATOM 918 C C . HIS A 1 115 ? 0.846 -3.677 8.718 1.00 85.94 115 HIS A C 1
ATOM 920 O O . HIS A 1 115 ? 1.476 -3.893 7.685 1.00 85.94 115 HIS A O 1
ATOM 926 N N . ASP A 1 116 ? -0.461 -3.856 8.830 1.00 88.62 116 ASP A N 1
ATOM 927 C CA . ASP A 1 116 ? -1.334 -4.415 7.810 1.00 88.62 116 ASP A CA 1
ATOM 928 C C . ASP A 1 116 ? -1.912 -3.363 6.859 1.00 88.62 116 ASP A C 1
ATOM 930 O O . ASP A 1 116 ? -2.531 -3.707 5.851 1.00 88.62 116 ASP A O 1
ATOM 934 N N . VAL A 1 117 ? -1.718 -2.075 7.159 1.00 89.69 117 VAL A N 1
ATOM 935 C CA . VAL A 1 117 ? -2.290 -0.971 6.389 1.00 89.69 117 VAL A CA 1
ATOM 936 C C . VAL A 1 117 ? -1.179 -0.152 5.765 1.00 89.69 117 VAL A C 1
ATOM 938 O O . VAL A 1 117 ? -0.374 0.480 6.447 1.00 89.69 117 VAL A O 1
ATOM 941 N N . HIS A 1 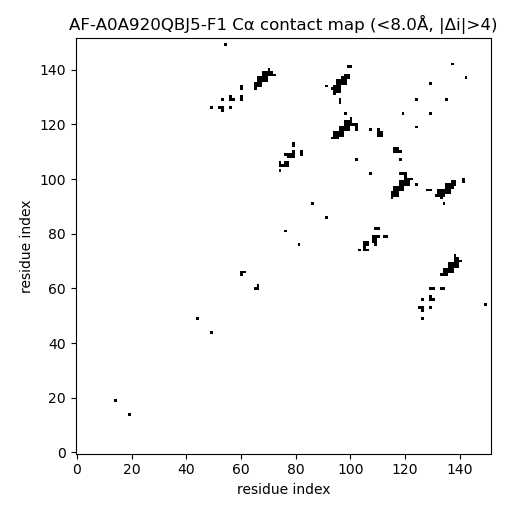118 ? -1.188 -0.092 4.441 1.00 90.25 118 HIS A N 1
ATOM 942 C CA . HIS A 1 118 ? -0.299 0.762 3.677 1.00 90.25 118 HIS A CA 1
ATOM 943 C C . HIS A 1 118 ? -1.093 1.894 3.037 1.00 90.25 118 HIS A C 1
ATOM 945 O O . HIS A 1 118 ? -2.085 1.668 2.352 1.00 90.25 118 HIS A O 1
ATOM 951 N N . VAL A 1 119 ? -0.647 3.130 3.255 1.00 90.50 119 VAL A N 1
ATOM 952 C CA . VAL A 1 119 ? -1.213 4.317 2.608 1.00 90.50 119 VAL A CA 1
ATOM 953 C C . VAL A 1 119 ? -0.190 4.832 1.615 1.00 90.50 119 VAL A C 1
ATOM 955 O O . VAL A 1 119 ? 0.941 5.138 1.994 1.00 90.50 119 VAL A O 1
ATOM 958 N N . LEU A 1 120 ? -0.579 4.926 0.348 1.00 90.25 120 LEU A N 1
ATOM 959 C CA . LEU A 1 120 ? 0.280 5.425 -0.716 1.00 90.25 120 LEU A CA 1
ATOM 960 C C . LEU A 1 120 ? -0.444 6.475 -1.541 1.00 90.25 120 LEU A C 1
ATOM 962 O O . LEU A 1 120 ? -1.648 6.398 -1.786 1.00 90.25 120 LEU A O 1
ATOM 966 N N . SER A 1 121 ? 0.329 7.444 -2.022 1.00 88.56 121 SER A N 1
ATOM 967 C CA . SER A 1 121 ? -0.160 8.345 -3.048 1.00 88.56 121 SER A CA 1
ATOM 968 C C . SER A 1 121 ? -0.202 7.608 -4.382 1.00 88.56 121 SER A C 1
ATOM 970 O O . SER A 1 121 ? 0.608 6.716 -4.651 1.00 88.56 121 SER A O 1
ATOM 972 N N . HIS A 1 122 ? -1.098 8.017 -5.272 1.00 85.38 122 HIS A N 1
ATOM 973 C CA . HIS A 1 122 ? -1.199 7.416 -6.599 1.00 85.38 122 HIS A CA 1
ATOM 974 C C . HIS A 1 122 ? 0.117 7.502 -7.398 1.00 85.38 122 HIS A C 1
ATOM 976 O O . HIS A 1 122 ? 0.416 6.628 -8.207 1.00 85.38 122 HIS A O 1
ATOM 982 N N . ARG A 1 123 ? 0.934 8.538 -7.167 1.00 86.00 123 ARG A N 1
ATOM 983 C CA . ARG A 1 123 ? 2.246 8.692 -7.817 1.00 86.00 123 ARG A CA 1
ATOM 984 C C . ARG A 1 123 ? 3.272 7.664 -7.332 1.00 86.00 123 ARG A C 1
ATOM 986 O O . ARG A 1 123 ? 4.126 7.259 -8.116 1.00 86.00 123 ARG A O 1
ATOM 993 N N . SER A 1 124 ? 3.185 7.265 -6.068 1.00 87.81 124 SER A N 1
ATOM 994 C CA . SER A 1 124 ? 4.081 6.287 -5.445 1.00 87.81 124 SER A CA 1
ATOM 995 C C . SER A 1 124 ? 3.586 4.846 -5.592 1.00 87.81 124 SER A C 1
ATOM 997 O O . SER A 1 124 ? 4.224 3.921 -5.091 1.00 87.81 124 SER A O 1
ATOM 999 N N . LEU A 1 125 ? 2.457 4.640 -6.278 1.00 88.12 125 LEU A N 1
ATOM 1000 C CA . LEU A 1 125 ? 1.888 3.322 -6.501 1.00 88.12 125 LEU A CA 1
ATOM 1001 C C . LEU A 1 125 ? 2.797 2.486 -7.408 1.00 88.12 125 LEU A C 1
ATOM 1003 O O . LEU A 1 125 ? 3.174 2.901 -8.506 1.00 88.12 125 LEU A O 1
ATOM 1007 N N . ASN A 1 126 ? 3.121 1.278 -6.956 1.00 89.50 126 ASN A N 1
ATOM 1008 C CA . ASN A 1 126 ? 3.947 0.331 -7.689 1.00 89.50 126 ASN A CA 1
ATOM 1009 C C . ASN A 1 126 ? 3.231 -1.029 -7.815 1.00 89.50 126 ASN A C 1
ATOM 1011 O O . ASN A 1 126 ? 2.235 -1.290 -7.142 1.00 89.50 126 ASN A O 1
ATOM 1015 N N . VAL A 1 127 ? 3.734 -1.894 -8.700 1.00 90.88 127 VAL A N 1
ATOM 1016 C CA . VAL A 1 127 ? 3.144 -3.224 -8.953 1.00 90.88 127 VAL A CA 1
ATOM 1017 C C . VAL A 1 127 ? 3.198 -4.111 -7.708 1.00 90.88 127 VAL A C 1
ATOM 1019 O O . VAL A 1 127 ? 2.240 -4.818 -7.411 1.00 90.88 127 VAL A O 1
ATOM 1022 N N . TYR A 1 128 ? 4.303 -4.044 -6.967 1.00 92.25 128 TYR A N 1
ATOM 1023 C CA . TYR A 1 128 ? 4.525 -4.849 -5.771 1.00 92.25 128 TYR A CA 1
ATOM 1024 C C . TYR A 1 128 ? 3.471 -4.574 -4.694 1.00 92.25 128 TYR A C 1
ATOM 1026 O O . TYR A 1 128 ? 2.916 -5.510 -4.135 1.00 92.25 128 TYR A O 1
ATOM 1034 N N . GLU A 1 129 ? 3.120 -3.313 -4.462 1.00 90.88 129 GLU A N 1
ATOM 1035 C CA . GLU A 1 129 ? 2.120 -2.915 -3.470 1.00 90.88 129 GLU A CA 1
ATOM 1036 C C . GLU A 1 129 ? 0.719 -3.382 -3.868 1.00 90.88 129 GLU A C 1
ATOM 1038 O O . GLU A 1 129 ? -0.037 -3.843 -3.019 1.00 90.88 129 GLU A O 1
ATOM 1043 N N . ILE A 1 130 ? 0.380 -3.352 -5.159 1.00 90.75 130 ILE A N 1
ATOM 1044 C CA . ILE A 1 130 ? -0.907 -3.875 -5.644 1.00 90.75 130 ILE A CA 1
ATOM 1045 C C . ILE A 1 130 ? -0.999 -5.390 -5.414 1.00 90.75 130 ILE A C 1
ATOM 1047 O O . ILE A 1 130 ? -2.048 -5.894 -5.023 1.00 90.75 130 ILE A O 1
ATOM 1051 N N . MET A 1 131 ? 0.095 -6.125 -5.636 1.00 89.69 131 MET A N 1
ATOM 1052 C CA . MET A 1 131 ? 0.120 -7.581 -5.469 1.00 89.69 131 MET A CA 1
ATOM 1053 C C . MET A 1 131 ? 0.212 -8.022 -4.004 1.00 89.69 131 MET A C 1
ATOM 1055 O O . MET A 1 131 ? -0.410 -9.011 -3.627 1.00 89.69 131 MET A O 1
ATOM 1059 N N . ARG A 1 132 ? 0.978 -7.296 -3.180 1.00 89.56 132 ARG A N 1
ATOM 1060 C CA . ARG A 1 132 ? 1.224 -7.604 -1.763 1.00 89.56 132 ARG A CA 1
ATOM 1061 C C . ARG A 1 132 ? -0.016 -7.438 -0.891 1.00 89.56 132 ARG A C 1
ATOM 1063 O O . ARG A 1 132 ? -0.116 -8.094 0.145 1.00 89.56 132 ARG A O 1
ATOM 1070 N N . ASN A 1 133 ? -0.917 -6.539 -1.276 1.00 89.19 133 ASN A N 1
ATOM 1071 C CA . ASN A 1 133 ? -2.124 -6.243 -0.520 1.00 89.19 133 ASN A CA 1
ATOM 1072 C C . ASN A 1 133 ? -3.315 -7.050 -1.056 1.00 89.19 133 ASN A C 1
ATOM 1074 O O . ASN A 1 133 ? -3.486 -7.246 -2.263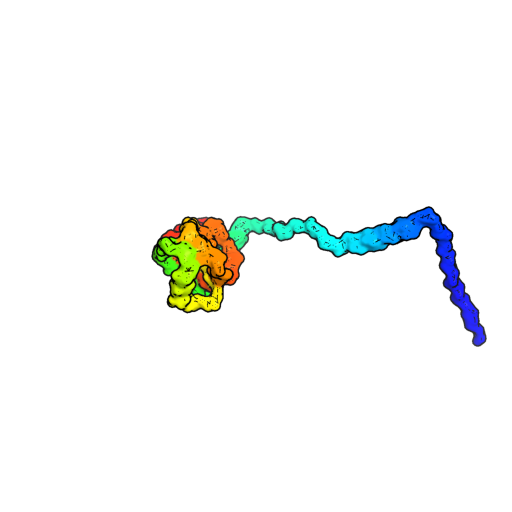 1.00 89.19 133 ASN A O 1
ATOM 1078 N N . ASN A 1 134 ? -4.157 -7.532 -0.142 1.00 84.88 134 ASN A N 1
ATOM 1079 C CA . ASN A 1 134 ? -5.314 -8.349 -0.505 1.00 84.88 134 ASN A CA 1
ATOM 1080 C C . ASN A 1 134 ? -6.433 -7.468 -1.046 1.00 84.88 134 ASN A C 1
ATOM 1082 O O . ASN A 1 134 ? -7.030 -7.801 -2.069 1.00 84.88 134 ASN A O 1
ATOM 1086 N N . LYS A 1 135 ? -6.672 -6.334 -0.377 1.00 85.94 135 LYS A N 1
ATOM 1087 C CA . LYS A 1 135 ? -7.677 -5.351 -0.773 1.00 85.94 135 LYS A CA 1
ATOM 1088 C C . LYS A 1 135 ? -7.041 -3.996 -1.072 1.00 85.94 135 LYS A C 1
ATOM 1090 O O . LYS A 1 135 ? -6.140 -3.550 -0.358 1.00 85.94 135 LYS A O 1
ATOM 1095 N N . VAL A 1 136 ? -7.523 -3.343 -2.127 1.00 85.44 136 VAL A N 1
ATOM 1096 C CA . VAL A 1 136 ? -7.071 -2.024 -2.582 1.00 85.44 136 VAL A CA 1
ATOM 1097 C C . VAL A 1 136 ? -8.245 -1.051 -2.537 1.00 85.44 136 VAL A C 1
ATOM 1099 O O . VAL A 1 136 ? -9.234 -1.233 -3.239 1.00 85.44 136 VAL A O 1
ATOM 1102 N N . PHE A 1 137 ? -8.110 -0.004 -1.732 1.00 83.94 137 PHE A N 1
ATOM 1103 C CA . PHE A 1 137 ? -9.062 1.087 -1.569 1.00 83.94 137 PHE A CA 1
ATOM 1104 C C . PHE A 1 137 ? -8.624 2.240 -2.471 1.00 83.94 137 PHE A C 1
ATOM 1106 O O . PHE A 1 137 ? -7.500 2.729 -2.357 1.00 83.94 137 PHE A O 1
ATOM 1113 N N . SER A 1 138 ? -9.480 2.676 -3.391 1.00 82.62 138 SER A N 1
ATOM 1114 C CA . SER A 1 138 ? -9.205 3.823 -4.266 1.00 82.62 138 SER A CA 1
ATOM 1115 C C . SER A 1 138 ? -10.363 4.807 -4.278 1.00 82.62 138 SER A C 1
ATOM 1117 O O . SER A 1 138 ? -11.527 4.421 -4.287 1.00 82.62 138 SER A O 1
ATOM 1119 N N . LEU A 1 139 ? -10.045 6.098 -4.325 1.00 81.75 139 LEU A N 1
ATOM 1120 C CA . LEU A 1 139 ? -11.055 7.144 -4.476 1.00 81.75 139 LEU A CA 1
ATOM 1121 C C . LEU A 1 139 ? -11.643 7.134 -5.896 1.00 81.75 139 LEU A C 1
ATOM 1123 O O . LEU A 1 139 ? -10.889 7.141 -6.876 1.00 81.75 139 LEU A O 1
ATOM 1127 N N . LYS A 1 140 ? -12.977 7.194 -6.015 1.00 76.38 140 LYS A N 1
ATOM 1128 C CA . LYS A 1 140 ? -13.715 7.178 -7.294 1.00 76.38 140 LYS A CA 1
ATOM 1129 C C . LYS A 1 140 ? -13.193 8.237 -8.261 1.00 76.38 140 LYS A C 1
ATOM 1131 O O . LYS A 1 140 ? -12.854 7.924 -9.400 1.00 76.38 140 LYS A O 1
ATOM 1136 N N . LYS A 1 141 ? -13.019 9.470 -7.766 1.00 73.81 141 LYS A N 1
ATOM 1137 C CA . LYS A 1 141 ? -12.471 10.607 -8.526 1.00 73.81 141 LYS A CA 1
ATOM 1138 C C . LYS A 1 141 ? -11.148 10.266 -9.215 1.00 73.81 141 LYS A C 1
ATOM 1140 O O . LYS A 1 141 ? -10.889 10.718 -10.328 1.00 73.81 141 LYS A O 1
ATOM 1145 N N . ARG A 1 142 ? -10.299 9.469 -8.560 1.00 72.56 142 ARG A N 1
ATOM 1146 C CA . ARG A 1 142 ? -8.977 9.135 -9.088 1.00 72.56 142 ARG A CA 1
ATOM 1147 C C . ARG A 1 142 ? -9.017 7.996 -10.096 1.00 72.56 142 ARG A C 1
ATOM 1149 O O . ARG A 1 142 ? -8.257 8.035 -11.065 1.00 72.56 142 ARG A O 1
ATOM 1156 N N . LEU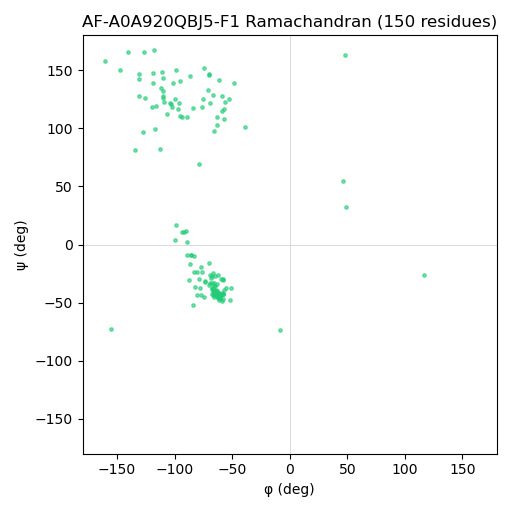 A 1 143 ? -9.878 7.005 -9.879 1.00 74.19 143 LEU A N 1
ATOM 1157 C CA . LEU A 1 143 ? -9.982 5.849 -10.762 1.00 74.19 143 LEU A CA 1
ATOM 1158 C C . LEU A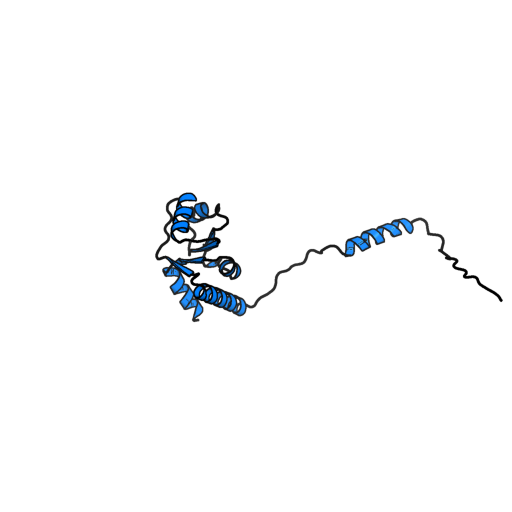 1 143 ? -10.319 6.276 -12.199 1.00 74.19 143 LEU A C 1
ATOM 1160 O O . LEU A 1 143 ? -9.657 5.814 -13.125 1.00 74.19 143 LEU A O 1
ATOM 1164 N N . SER A 1 144 ? -11.241 7.229 -12.374 1.00 75.44 144 SER A N 1
ATOM 1165 C CA . SER A 1 144 ? -11.618 7.768 -13.690 1.00 75.44 144 SER A CA 1
ATOM 1166 C C . SER A 1 144 ? -10.428 8.375 -14.442 1.00 75.44 144 SER A C 1
ATOM 1168 O O . SER A 1 144 ? -10.186 8.046 -15.601 1.00 75.44 144 SER A O 1
ATOM 1170 N N . HIS A 1 145 ? -9.623 9.201 -13.766 1.00 72.75 145 HIS A N 1
ATOM 1171 C CA . HIS A 1 145 ? -8.440 9.821 -14.374 1.00 72.75 145 HIS A CA 1
ATOM 1172 C C . HIS A 1 145 ? -7.344 8.797 -14.707 1.00 72.75 145 HIS A C 1
ATOM 1174 O O . HIS A 1 145 ? -6.684 8.881 -15.743 1.00 72.75 145 HIS A O 1
ATOM 1180 N N . SER A 1 146 ? -7.145 7.802 -13.838 1.00 69.12 146 SER A N 1
ATOM 1181 C CA . SER A 1 146 ? -6.186 6.728 -14.101 1.00 69.12 146 SER A CA 1
ATOM 1182 C C . SER A 1 146 ? -6.596 5.875 -15.302 1.00 69.12 146 SER A C 1
ATOM 1184 O O . SER A 1 146 ? -5.728 5.441 -16.056 1.00 69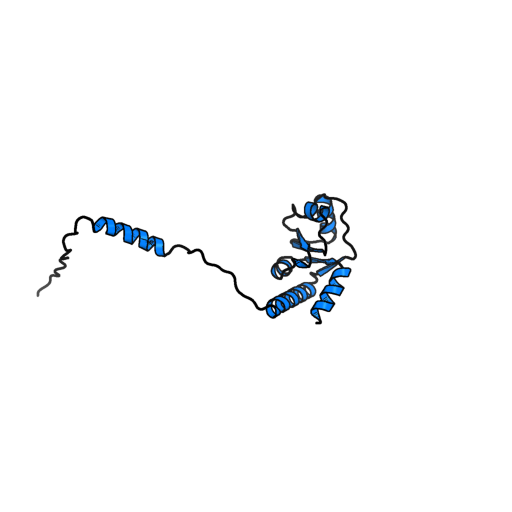.12 146 SER A O 1
ATOM 1186 N N . TRP A 1 147 ? -7.898 5.647 -15.485 1.00 68.75 147 TRP A N 1
ATOM 1187 C CA . TRP A 1 147 ? -8.439 4.881 -16.605 1.00 68.75 147 TRP A CA 1
ATOM 1188 C C . TRP A 1 147 ? -8.214 5.564 -17.950 1.00 68.75 147 TRP A C 1
ATOM 1190 O O . TRP A 1 147 ? -7.766 4.913 -18.890 1.00 68.75 147 TRP A O 1
ATOM 1200 N N . GLU A 1 148 ? -8.416 6.881 -18.032 1.00 73.69 148 GLU A N 1
ATOM 1201 C CA . GLU A 1 148 ? -8.114 7.643 -19.251 1.00 73.69 148 GLU A CA 1
ATOM 1202 C C . GLU A 1 148 ? -6.639 7.484 -19.656 1.00 73.69 148 GLU A C 1
ATOM 1204 O O . GLU A 1 148 ? -6.309 7.239 -20.818 1.00 73.69 148 GLU A O 1
ATOM 1209 N N . LYS A 1 149 ? -5.739 7.540 -18.668 1.00 69.44 149 LYS A N 1
ATOM 1210 C CA . LYS A 1 149 ? -4.303 7.342 -18.879 1.00 69.44 149 LYS A CA 1
ATOM 1211 C C . LYS A 1 149 ? -3.951 5.915 -19.308 1.00 69.44 149 LYS A C 1
ATOM 1213 O O . LYS A 1 149 ? -2.902 5.717 -19.911 1.00 69.44 149 LYS A O 1
ATOM 1218 N N . PHE A 1 150 ? -4.778 4.922 -18.982 1.00 68.44 150 PHE A N 1
ATOM 1219 C CA . PHE A 1 150 ? -4.568 3.545 -19.422 1.00 68.44 150 PHE A CA 1
ATOM 1220 C C . PHE A 1 150 ? -5.033 3.285 -20.862 1.00 68.44 150 PHE A C 1
ATOM 1222 O O . PHE A 1 150 ? -4.503 2.344 -21.458 1.00 68.44 150 PHE A O 1
ATOM 1229 N N . SER A 1 151 ? -5.961 4.084 -21.405 1.00 65.62 151 SER A N 1
ATOM 1230 C CA . SER A 1 151 ? -6.457 3.959 -22.789 1.00 65.62 151 SER A CA 1
ATOM 1231 C C . SER A 1 151 ? -5.575 4.633 -23.845 1.00 65.62 151 SER A C 1
ATOM 1233 O O . SER A 1 151 ? -5.636 4.240 -25.006 1.00 65.62 151 SER A O 1
ATOM 1235 N N . LYS A 1 152 ? -4.778 5.633 -23.457 1.00 59.38 152 LYS A N 1
ATOM 1236 C CA . LYS A 1 152 ? -3.742 6.248 -24.307 1.00 59.38 152 LYS A CA 1
ATOM 1237 C C . LYS A 1 152 ? -2.475 5.388 -24.338 1.00 59.38 152 LYS A C 1
ATOM 1239 O O . LYS A 1 152 ? -1.827 5.358 -25.405 1.00 59.38 152 LYS A O 1
#